Protein AF-A0A1Q8A6G9-F1 (afdb_monomer_lite)

Foldseek 3Di:
DDWDWWDKDWPDWDWWWKQWPQRKIKTKTKAWDTKTWDADPLRAIDIDTDIDIDMDMDHDPVQFADADPDDDDPPDPVRWDFPDWIDIDIDDDDDWTWMQTPQRKIKTKDKDWDTKTFIPDAHRRRHTDIDIDTDIDIDMGDDPVRRVVSVVVPDPPPPDPPD

Secondary structure (DSSP, 8-state):
---EEE-EEEEE-PPEEEEETTS-EEEEEEEEEEEEEEE-TTS-EEEEEEEEEEEEEE--GGG------SPP-TT-GGG--EEEE--EEEES----EEEEETTS-EEEEEEEEEEEEEEEEE-TTSPEEEEEEEEEEEEEE--HHHHHHHHHHHS-----S--

pLDDT: mean 91.37, std 11.08, range [47.84, 98.75]

Structure (mmCIF, N/CA/C/O backbone):
data_AF-A0A1Q8A6G9-F1
#
_entry.id   AF-A0A1Q8A6G9-F1
#
loop_
_atom_site.group_PDB
_atom_site.id
_atom_site.type_symbol
_atom_site.label_atom_id
_atom_site.label_alt_id
_atom_site.label_comp_id
_atom_site.label_asym_id
_atom_site.label_entity_id
_atom_site.label_seq_id
_at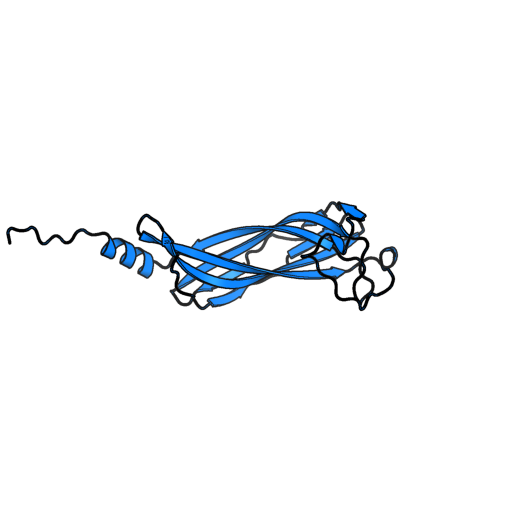om_site.pdbx_PDB_ins_code
_atom_site.Cartn_x
_atom_site.Cartn_y
_atom_site.Cartn_z
_atom_site.occupancy
_atom_site.B_iso_or_equiv
_atom_site.auth_seq_id
_atom_site.auth_comp_id
_atom_site.auth_asym_id
_atom_site.auth_atom_id
_atom_site.pdbx_PDB_model_num
ATOM 1 N N . MET A 1 1 ? -15.700 14.909 9.607 1.00 52.44 1 MET A N 1
ATOM 2 C CA . MET A 1 1 ? -15.769 14.035 10.799 1.00 52.44 1 MET A CA 1
ATOM 3 C C . MET A 1 1 ? -14.706 14.492 11.782 1.00 52.44 1 MET A C 1
ATOM 5 O O . MET A 1 1 ? -13.546 14.552 11.397 1.00 52.44 1 MET A O 1
ATOM 9 N N . THR A 1 2 ? -15.080 14.846 13.009 1.00 68.88 2 THR A N 1
ATOM 10 C CA . THR A 1 2 ? -14.142 15.072 14.116 1.00 68.88 2 THR A CA 1
ATOM 11 C C . THR A 1 2 ? -13.737 13.712 14.682 1.00 68.88 2 THR A C 1
ATOM 13 O O . THR A 1 2 ? -14.546 13.019 15.289 1.00 68.88 2 THR A O 1
ATOM 16 N N . GLY A 1 3 ? -12.505 13.284 14.412 1.00 87.31 3 GLY A N 1
ATOM 17 C CA . GLY A 1 3 ? -11.952 12.030 14.922 1.00 87.31 3 GLY A CA 1
ATOM 18 C C . GLY A 1 3 ? -10.706 12.280 15.764 1.00 87.31 3 GLY A C 1
ATOM 19 O O . GLY A 1 3 ? -10.011 13.277 15.578 1.00 87.31 3 GLY A O 1
ATOM 20 N N . ILE A 1 4 ? -10.428 11.370 16.690 1.00 94.75 4 ILE A N 1
ATOM 21 C CA . ILE A 1 4 ? -9.292 11.418 17.608 1.00 94.75 4 ILE A CA 1
ATOM 22 C C . ILE A 1 4 ? -8.175 10.540 17.026 1.00 94.75 4 ILE A C 1
ATOM 24 O O . ILE A 1 4 ? -8.430 9.369 16.728 1.00 94.75 4 ILE A O 1
ATOM 28 N N . PRO A 1 5 ? -6.951 11.066 16.832 1.00 97.31 5 PRO A N 1
ATOM 29 C CA . PRO A 1 5 ? -5.799 10.244 16.479 1.00 97.31 5 PRO A CA 1
ATOM 30 C C . PRO A 1 5 ? -5.550 9.166 17.538 1.00 97.31 5 PRO A C 1
ATOM 32 O O . PRO A 1 5 ? -5.600 9.451 18.732 1.00 97.31 5 PRO A O 1
ATOM 35 N N . VAL A 1 6 ? -5.274 7.938 17.103 1.00 97.94 6 VAL A N 1
ATOM 36 C CA . VAL A 1 6 ? -4.965 6.819 18.000 1.00 97.94 6 VAL A CA 1
ATOM 37 C C . VAL A 1 6 ? -3.556 6.335 17.696 1.00 97.94 6 VAL A C 1
ATOM 39 O O . VAL A 1 6 ? -3.256 5.969 16.558 1.00 97.94 6 VAL A O 1
ATOM 42 N N . GLU A 1 7 ? -2.693 6.351 18.709 1.00 98.44 7 GLU A N 1
ATOM 43 C CA . GLU A 1 7 ? -1.364 5.751 18.614 1.00 98.44 7 GLU A CA 1
ATOM 44 C C . GLU A 1 7 ? -1.466 4.240 18.399 1.00 98.44 7 GLU A C 1
ATOM 46 O O . GLU A 1 7 ? -2.458 3.600 18.762 1.00 98.44 7 GLU A O 1
ATOM 51 N N . PHE A 1 8 ? -0.434 3.651 17.805 1.00 98.56 8 PHE A N 1
ATOM 52 C CA . PHE A 1 8 ? -0.401 2.220 17.552 1.00 98.56 8 PHE A CA 1
ATOM 53 C C . PHE A 1 8 ? 1.016 1.663 17.611 1.00 98.56 8 PHE A C 1
ATOM 55 O O . PHE A 1 8 ? 2.000 2.360 17.377 1.00 98.56 8 PHE A O 1
ATOM 62 N N . THR A 1 9 ? 1.106 0.366 17.880 1.00 98.56 9 THR A N 1
ATOM 63 C CA . THR A 1 9 ? 2.337 -0.416 17.774 1.00 98.56 9 THR A CA 1
ATOM 64 C C . THR A 1 9 ? 2.225 -1.380 16.603 1.00 98.56 9 THR A C 1
ATOM 66 O O . THR A 1 9 ? 1.211 -2.064 16.435 1.00 98.56 9 THR A O 1
ATOM 69 N N . VAL A 1 10 ? 3.284 -1.452 15.802 1.00 98.56 10 VAL A N 1
ATOM 70 C CA . VAL A 1 10 ? 3.391 -2.389 14.683 1.00 98.56 10 VAL A CA 1
ATOM 71 C C . VAL A 1 10 ? 3.739 -3.777 15.215 1.00 98.56 10 VAL A C 1
ATOM 73 O O . VAL A 1 10 ? 4.790 -3.961 15.822 1.00 98.56 10 VAL A O 1
ATOM 76 N N . LEU A 1 11 ? 2.875 -4.764 14.972 1.00 98.31 11 LEU A N 1
ATOM 77 C CA . LEU A 1 11 ? 3.166 -6.168 15.283 1.00 98.31 11 LEU A CA 1
ATOM 78 C C . LEU A 1 11 ? 3.697 -6.932 14.071 1.00 98.31 11 LEU A C 1
ATOM 80 O O . LEU A 1 11 ? 4.522 -7.833 14.210 1.00 98.31 11 LEU A O 1
ATOM 84 N N . SER A 1 12 ? 3.195 -6.621 12.875 1.00 98.00 12 SER A N 1
ATOM 85 C CA . SER A 1 12 ? 3.62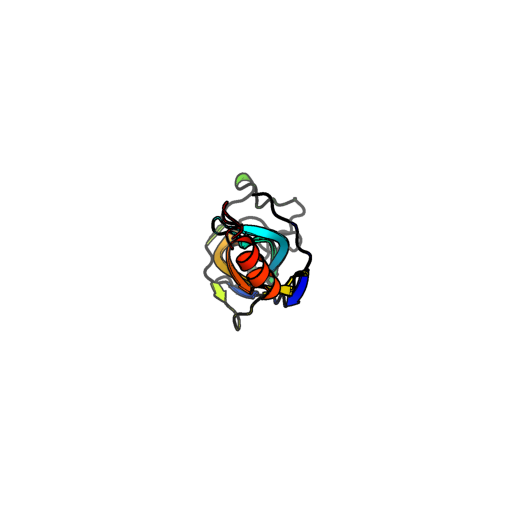0 -7.286 11.645 1.00 98.00 12 SER A CA 1
ATOM 86 C C . SER A 1 12 ? 3.399 -6.394 10.431 1.00 98.00 12 SER A C 1
ATOM 88 O O . SER A 1 12 ? 2.308 -5.857 10.270 1.00 98.00 12 SER A O 1
ATOM 90 N N . GLU A 1 13 ? 4.414 -6.283 9.572 1.00 96.69 13 GLU A N 1
ATOM 91 C CA . GLU A 1 13 ? 4.371 -5.622 8.255 1.00 96.69 13 GLU A CA 1
ATOM 92 C C . GLU A 1 13 ? 5.259 -6.388 7.257 1.00 96.69 13 GLU A C 1
ATOM 94 O O . GLU A 1 13 ? 6.359 -5.942 6.893 1.00 96.69 13 GLU A O 1
ATOM 99 N N . PRO A 1 14 ? 4.859 -7.609 6.867 1.00 96.44 14 PRO A N 1
ATOM 100 C CA . PRO A 1 14 ? 5.642 -8.405 5.938 1.00 96.44 14 PRO A CA 1
ATOM 101 C C . PRO A 1 14 ? 5.652 -7.773 4.542 1.00 96.44 14 PRO A C 1
ATOM 103 O O . PRO A 1 14 ? 4.671 -7.193 4.087 1.00 96.44 14 PRO A O 1
ATOM 106 N N . TRP A 1 15 ? 6.760 -7.951 3.826 1.00 96.62 15 TRP A N 1
ATOM 107 C CA . TRP A 1 15 ? 6.811 -7.668 2.394 1.00 96.62 15 TRP A CA 1
ATOM 108 C C . TRP A 1 15 ? 5.901 -8.629 1.626 1.00 96.62 15 TRP A C 1
ATOM 110 O O . TRP A 1 15 ? 6.019 -9.849 1.783 1.00 96.62 15 TRP A O 1
ATOM 120 N N . VAL A 1 16 ? 5.054 -8.082 0.755 1.00 95.88 16 VAL A N 1
ATOM 121 C CA . VAL A 1 16 ? 4.355 -8.833 -0.290 1.00 95.88 16 VAL A CA 1
ATOM 122 C C . VAL A 1 16 ? 5.249 -8.863 -1.522 1.00 95.88 16 VAL A C 1
ATOM 124 O O . VAL A 1 16 ? 5.939 -7.888 -1.818 1.00 95.88 16 VAL A O 1
ATOM 127 N N . ARG A 1 17 ? 5.284 -9.996 -2.217 1.00 97.12 17 ARG A N 1
ATOM 128 C CA . ARG A 1 17 ? 6.182 -10.220 -3.349 1.00 97.12 17 ARG A CA 1
ATOM 129 C C . ARG A 1 17 ? 5.378 -10.628 -4.568 1.00 97.12 17 ARG A C 1
ATOM 131 O O . ARG A 1 17 ? 4.443 -11.415 -4.438 1.00 97.12 17 ARG A O 1
ATOM 138 N N . TYR A 1 18 ? 5.783 -10.136 -5.725 1.00 98.00 18 TYR A N 1
ATOM 139 C CA . TYR A 1 18 ? 5.185 -10.449 -7.011 1.00 98.00 18 TYR A CA 1
ATOM 140 C C . TYR A 1 18 ? 6.279 -10.815 -8.006 1.00 98.00 18 TYR A C 1
ATOM 142 O O . TYR A 1 18 ? 7.350 -10.203 -8.013 1.00 98.00 18 TYR A O 1
ATOM 150 N N . LYS A 1 19 ? 6.003 -11.815 -8.837 1.00 98.31 19 LYS A N 1
ATOM 151 C CA . LYS A 1 19 ? 6.774 -12.103 -10.039 1.00 98.31 19 LYS A CA 1
ATOM 152 C C . LYS A 1 19 ? 6.031 -11.450 -11.195 1.00 98.31 19 LYS A C 1
ATOM 154 O O . LYS A 1 19 ? 4.878 -11.793 -11.428 1.00 98.31 19 LYS A O 1
ATOM 159 N N . LEU A 1 20 ? 6.676 -10.505 -11.860 1.00 98.56 20 LEU A N 1
ATOM 160 C CA . LEU A 1 20 ? 6.128 -9.859 -13.044 1.00 98.56 20 LEU A CA 1
ATOM 161 C C . LEU A 1 20 ? 6.439 -10.705 -14.284 1.00 98.56 20 LEU A C 1
ATOM 163 O O . LEU A 1 20 ? 7.437 -11.436 -14.306 1.00 98.56 20 LEU A O 1
ATOM 167 N N . GLU A 1 21 ? 5.602 -10.589 -15.310 1.00 98.44 21 GLU A N 1
ATOM 168 C CA . GLU A 1 21 ? 5.758 -11.270 -16.601 1.00 98.44 21 GLU A CA 1
ATOM 169 C C . GLU A 1 21 ? 7.134 -11.003 -17.232 1.00 98.44 21 GLU A C 1
ATOM 171 O O . GLU A 1 21 ? 7.769 -11.907 -17.770 1.00 98.44 21 GLU A O 1
ATOM 176 N N . ASP A 1 22 ? 7.654 -9.783 -17.074 1.00 97.56 22 ASP A N 1
ATOM 177 C CA . ASP A 1 22 ? 8.951 -9.369 -17.615 1.00 97.56 22 ASP A CA 1
ATOM 178 C C . ASP A 1 22 ? 10.172 -9.898 -16.831 1.00 97.56 22 ASP A C 1
ATOM 180 O O . ASP A 1 22 ? 11.320 -9.565 -17.130 1.00 97.56 22 ASP A O 1
ATOM 184 N N . GLY A 1 23 ? 9.938 -10.752 -15.832 1.00 97.88 23 GLY A N 1
ATOM 185 C CA . GLY A 1 23 ? 10.967 -11.384 -15.011 1.00 97.88 23 GLY A CA 1
ATOM 186 C C . GLY A 1 23 ? 11.384 -10.571 -13.784 1.00 97.88 23 GLY A C 1
ATOM 187 O O . GLY A 1 23 ? 12.154 -11.074 -12.959 1.00 97.88 23 GLY A O 1
ATOM 188 N N . THR A 1 24 ? 10.869 -9.352 -13.614 1.00 98.44 24 THR A N 1
ATOM 189 C CA . THR A 1 24 ? 11.102 -8.544 -12.413 1.00 98.44 24 THR A CA 1
ATOM 190 C C . THR A 1 24 ? 10.453 -9.178 -11.186 1.00 98.44 24 THR A C 1
ATOM 192 O O . THR A 1 24 ? 9.329 -9.679 -11.229 1.00 98.44 24 THR A O 1
ATOM 195 N N . ARG A 1 25 ? 11.145 -9.128 -10.043 1.00 98.31 25 ARG A N 1
ATOM 196 C CA . ARG A 1 25 ? 10.526 -9.394 -8.737 1.00 98.31 25 ARG A CA 1
ATOM 197 C C . ARG A 1 25 ? 10.214 -8.070 -8.060 1.00 98.31 25 ARG A C 1
ATOM 199 O O . ARG A 1 25 ? 11.134 -7.327 -7.725 1.00 98.31 25 ARG A O 1
ATOM 206 N N . LEU A 1 26 ? 8.932 -7.801 -7.849 1.00 98.12 26 LEU A N 1
ATOM 207 C CA . LEU A 1 26 ? 8.447 -6.607 -7.170 1.00 98.12 26 LEU A CA 1
ATOM 208 C C . LEU A 1 26 ? 8.136 -6.928 -5.706 1.00 98.12 26 LEU A C 1
ATOM 210 O O . LEU A 1 26 ? 7.460 -7.908 -5.394 1.00 98.12 26 LEU A O 1
ATOM 214 N N . PHE A 1 27 ? 8.609 -6.079 -4.806 1.00 97.31 27 PHE A N 1
ATOM 215 C CA . PHE A 1 27 ? 8.380 -6.156 -3.372 1.00 97.31 27 PHE A CA 1
ATOM 216 C C . PHE A 1 27 ? 7.584 -4.926 -2.966 1.00 97.31 27 PHE A C 1
ATOM 218 O O . PHE A 1 27 ? 8.016 -3.806 -3.220 1.00 97.31 27 PHE A O 1
ATOM 225 N N . VAL A 1 28 ? 6.435 -5.125 -2.326 1.00 96.56 28 VAL A N 1
ATOM 226 C CA . VAL A 1 28 ? 5.573 -4.032 -1.867 1.00 96.56 28 VAL A CA 1
ATOM 227 C C . VAL A 1 28 ? 5.255 -4.218 -0.393 1.00 96.56 28 VAL A C 1
ATOM 229 O O . VAL A 1 28 ? 4.899 -5.313 0.049 1.00 96.56 28 VAL A O 1
ATOM 232 N N . LYS A 1 29 ? 5.384 -3.143 0.379 1.00 95.75 29 LYS A N 1
ATOM 233 C CA . LYS A 1 29 ? 4.981 -3.079 1.781 1.00 95.75 29 LYS A CA 1
ATOM 234 C C . LYS A 1 29 ? 4.049 -1.894 1.976 1.00 95.75 29 LYS A C 1
ATOM 236 O O . LYS A 1 29 ? 4.452 -0.754 1.776 1.00 95.75 29 LYS A O 1
ATOM 241 N N . LEU A 1 30 ? 2.821 -2.170 2.403 1.00 96.50 30 LEU A N 1
ATOM 242 C CA . LEU A 1 30 ? 1.919 -1.139 2.905 1.00 96.50 30 LEU A CA 1
ATOM 243 C C . LEU A 1 30 ? 2.341 -0.780 4.331 1.00 96.50 30 LEU A C 1
ATOM 245 O O . LEU A 1 30 ? 2.501 -1.673 5.159 1.00 96.50 30 LEU A O 1
ATOM 249 N N . VAL A 1 31 ? 2.503 0.507 4.609 1.00 97.38 31 VAL A N 1
ATOM 250 C CA . VAL A 1 31 ? 2.859 1.053 5.922 1.00 97.38 31 VAL A CA 1
ATOM 251 C C . VAL A 1 31 ? 1.726 1.960 6.379 1.00 97.38 31 VAL A C 1
ATOM 253 O O . VAL A 1 31 ? 1.386 2.923 5.688 1.00 97.38 31 VAL A O 1
ATOM 256 N N . VAL A 1 32 ? 1.114 1.657 7.524 1.00 98.00 32 VAL A N 1
ATOM 257 C CA . VAL A 1 32 ? 0.101 2.537 8.126 1.00 98.00 32 VAL A CA 1
ATOM 258 C C . VAL A 1 32 ? 0.807 3.746 8.732 1.00 98.00 32 VAL A C 1
ATOM 260 O O . VAL A 1 32 ? 1.734 3.598 9.519 1.00 98.00 32 VAL A O 1
ATOM 263 N N . ALA A 1 33 ? 0.363 4.946 8.362 1.00 97.44 33 ALA A N 1
ATOM 264 C CA . ALA A 1 33 ? 0.965 6.204 8.796 1.00 97.44 33 ALA A CA 1
ATOM 265 C C . ALA A 1 33 ? 0.170 6.879 9.924 1.00 97.44 33 ALA A C 1
ATOM 267 O O . ALA A 1 33 ? 0.749 7.516 10.800 1.00 97.44 33 ALA A O 1
ATOM 268 N N . LYS A 1 34 ? -1.163 6.757 9.914 1.00 97.94 34 LYS A N 1
ATOM 269 C CA . LYS A 1 34 ? -2.038 7.370 10.922 1.00 97.94 34 LYS A CA 1
ATOM 270 C C . LYS A 1 34 ? -3.325 6.581 11.066 1.00 97.94 34 LYS A C 1
ATOM 272 O O . LYS A 1 34 ? -3.895 6.185 10.057 1.00 97.94 34 LYS A O 1
ATOM 277 N N . VAL A 1 35 ? -3.824 6.444 12.292 1.00 98.19 35 VAL A N 1
ATOM 278 C CA . VAL A 1 35 ? -5.164 5.921 12.586 1.00 98.19 35 VAL A CA 1
ATOM 279 C C . VAL A 1 35 ? -5.979 7.004 13.287 1.00 98.19 35 VAL A C 1
ATOM 281 O O . VAL A 1 35 ? -5.477 7.709 14.162 1.00 98.19 35 VAL A O 1
ATOM 284 N N . ILE A 1 36 ? -7.235 7.162 12.881 1.00 97.50 36 ILE A N 1
ATOM 285 C CA . ILE A 1 36 ? -8.188 8.111 13.452 1.00 97.50 36 ILE A CA 1
ATOM 286 C C . ILE A 1 36 ? -9.433 7.331 13.863 1.00 97.50 36 ILE A C 1
ATOM 288 O O . ILE A 1 36 ? -10.030 6.636 13.043 1.00 97.50 36 ILE A O 1
ATOM 292 N N . ARG A 1 37 ? -9.842 7.471 15.124 1.00 96.06 37 ARG A N 1
ATOM 293 C CA . ARG A 1 37 ? -11.099 6.928 15.643 1.00 96.06 37 ARG A CA 1
ATOM 294 C C . ARG A 1 37 ? -12.151 8.025 15.728 1.00 96.06 37 ARG A C 1
ATOM 296 O O . ARG A 1 37 ? -11.908 9.079 16.307 1.00 96.06 37 ARG A O 1
ATOM 303 N N . GLY A 1 38 ? -13.338 7.758 15.214 1.00 92.94 38 GLY A N 1
ATOM 304 C CA . GLY A 1 38 ? -14.541 8.550 15.432 1.00 92.94 38 GLY A CA 1
ATOM 305 C C . GLY A 1 38 ? -15.699 7.657 15.860 1.00 92.94 38 GLY A C 1
ATOM 306 O O . GLY A 1 38 ? -15.499 6.546 16.355 1.00 92.94 38 GLY A O 1
ATOM 307 N N . PHE A 1 39 ? -16.909 8.144 15.623 1.00 89.75 39 PHE A N 1
ATOM 308 C CA . PHE A 1 39 ? -18.136 7.376 15.775 1.00 89.75 39 PHE A CA 1
ATOM 309 C C . PHE A 1 39 ? -18.934 7.437 14.472 1.00 89.75 39 PHE A C 1
ATOM 311 O O . PHE A 1 39 ? -18.917 8.46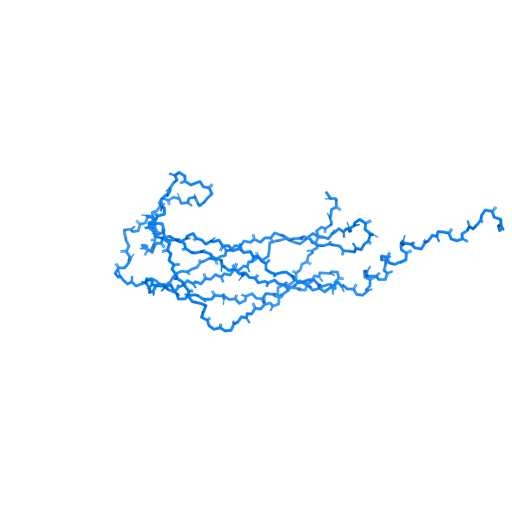2 13.785 1.00 89.75 39 PHE A O 1
ATOM 318 N N . ASP A 1 40 ? -19.590 6.338 14.112 1.00 88.56 40 ASP A N 1
ATOM 319 C CA . ASP A 1 40 ? -20.519 6.306 12.983 1.00 88.56 40 ASP A CA 1
ATOM 320 C C . ASP A 1 40 ? -21.862 6.974 13.330 1.00 88.56 40 ASP A C 1
ATOM 322 O O . ASP A 1 40 ? -22.070 7.462 14.442 1.00 88.56 40 ASP A O 1
ATOM 326 N N . GLN A 1 41 ? -22.799 6.998 12.377 1.00 86.88 41 GLN A N 1
ATOM 327 C CA . GLN A 1 41 ? -24.129 7.591 12.580 1.00 86.88 41 GLN A CA 1
ATOM 328 C C . GLN A 1 41 ? -24.947 6.889 13.668 1.00 86.88 41 GLN A C 1
ATOM 330 O O . GLN A 1 41 ? -25.823 7.502 14.270 1.00 86.88 41 GLN A O 1
ATOM 335 N N . ALA A 1 42 ? -24.665 5.614 13.939 1.00 85.81 42 ALA A N 1
ATOM 336 C CA . ALA A 1 42 ? -25.292 4.907 15.038 1.00 85.81 42 ALA A CA 1
ATOM 337 C C . ALA A 1 42 ? -24.611 5.251 16.378 1.00 85.81 42 ALA A C 1
ATOM 339 O O . ALA A 1 42 ? -25.135 4.917 17.436 1.00 85.81 42 ALA A O 1
ATOM 340 N N . GLY A 1 43 ? -23.431 5.867 16.383 1.00 85.62 43 GLY A N 1
ATOM 341 C CA . GLY A 1 43 ? -22.613 6.078 17.573 1.00 85.62 43 GLY A CA 1
ATOM 342 C C . GLY A 1 43 ? -21.748 4.869 17.942 1.00 85.62 43 GLY A C 1
ATOM 343 O O . GLY A 1 43 ? -21.321 4.770 19.088 1.00 85.62 43 GLY A O 1
ATOM 344 N N . GLN A 1 44 ? -21.524 3.912 17.028 1.00 89.19 44 GLN A N 1
ATOM 345 C CA . GLN A 1 44 ? -20.500 2.876 17.223 1.00 89.19 44 GLN A CA 1
ATOM 346 C C . GLN A 1 44 ? -19.108 3.441 16.911 1.00 89.19 44 GLN A C 1
ATOM 348 O O . GLN A 1 44 ? -18.989 4.286 16.020 1.00 89.19 44 GLN A O 1
ATOM 353 N N . PRO A 1 45 ? -18.042 2.972 17.587 1.00 92.50 45 PRO A N 1
ATOM 354 C CA . PRO A 1 45 ? -16.676 3.328 17.227 1.00 92.50 45 PRO A CA 1
ATOM 355 C C . PRO A 1 45 ? -16.382 2.982 15.764 1.00 92.50 45 PRO A C 1
ATOM 357 O O . PRO A 1 45 ? -16.574 1.845 15.332 1.00 92.50 45 PRO A O 1
ATOM 360 N N . ALA A 1 46 ? -15.878 3.958 15.017 1.00 93.69 46 ALA A N 1
ATOM 361 C CA . ALA A 1 46 ? -15.491 3.814 13.619 1.00 93.69 46 ALA A CA 1
ATOM 362 C C . ALA A 1 46 ? -14.058 4.307 13.424 1.00 93.69 46 ALA A C 1
ATOM 364 O O . ALA A 1 46 ? -13.608 5.216 14.121 1.00 93.69 46 ALA A O 1
ATOM 365 N N . TYR A 1 47 ? -13.339 3.722 12.471 1.00 95.88 47 TYR A N 1
ATOM 366 C CA . TYR A 1 47 ? -11.924 4.009 12.263 1.00 95.88 47 TYR A CA 1
ATOM 367 C C . TYR A 1 47 ? -11.633 4.322 10.800 1.00 95.88 47 TYR A C 1
ATOM 369 O O . TYR A 1 47 ? -12.161 3.679 9.893 1.00 95.88 47 TYR A O 1
ATOM 377 N N . THR A 1 48 ? -10.735 5.274 10.583 1.00 95.94 48 THR A N 1
ATOM 378 C CA . THR A 1 48 ? -10.078 5.521 9.299 1.00 95.94 48 THR A CA 1
ATOM 379 C C . THR A 1 48 ? -8.569 5.498 9.501 1.00 95.94 48 THR A C 1
ATOM 381 O O . THR A 1 48 ? -8.071 5.695 10.612 1.00 95.94 48 THR A O 1
ATOM 384 N N . PHE A 1 49 ? -7.815 5.228 8.440 1.00 97.19 49 PHE A N 1
ATOM 385 C CA . PHE A 1 49 ? -6.360 5.292 8.489 1.00 97.19 49 PHE A CA 1
ATOM 386 C C . PHE A 1 49 ? -5.795 5.826 7.177 1.00 97.19 49 PHE A C 1
ATOM 388 O O . PHE A 1 49 ? -6.449 5.765 6.136 1.00 97.19 49 PHE A O 1
ATOM 395 N N . THR A 1 50 ? -4.574 6.346 7.238 1.00 96.94 50 THR A N 1
ATOM 396 C CA . THR A 1 50 ? -3.764 6.654 6.058 1.00 96.94 50 THR A CA 1
ATOM 397 C C . THR A 1 50 ? -2.596 5.682 5.979 1.00 96.94 50 THR A C 1
ATOM 399 O O . THR A 1 50 ? -2.109 5.188 7.000 1.00 96.94 50 THR A O 1
ATOM 402 N N . SER A 1 51 ? -2.139 5.398 4.765 1.00 96.19 51 SER A N 1
ATOM 403 C CA . SER A 1 51 ? -1.013 4.500 4.518 1.00 96.19 51 SER A CA 1
ATOM 404 C C . SER A 1 51 ? -0.172 4.965 3.339 1.00 96.19 51 SER A C 1
ATOM 406 O O . SER A 1 51 ? -0.649 5.712 2.487 1.00 96.19 51 SER A O 1
ATOM 408 N N . GLN A 1 52 ? 1.065 4.484 3.279 1.00 94.44 52 GLN A N 1
ATOM 409 C CA . GLN A 1 52 ? 1.966 4.632 2.140 1.00 94.44 52 GLN A CA 1
ATOM 410 C C . GLN A 1 52 ? 2.445 3.253 1.690 1.00 94.44 52 GLN A C 1
ATOM 412 O O . GLN A 1 52 ? 2.570 2.343 2.508 1.00 94.44 52 GLN A O 1
ATOM 417 N N . ASN A 1 53 ? 2.726 3.100 0.398 1.00 93.94 53 ASN A N 1
ATOM 418 C CA . ASN A 1 53 ? 3.336 1.886 -0.131 1.00 93.94 53 ASN A CA 1
ATOM 419 C C . ASN A 1 53 ? 4.829 2.130 -0.348 1.00 93.94 53 ASN A C 1
ATOM 421 O O . ASN A 1 53 ? 5.210 3.041 -1.076 1.00 93.94 53 ASN A O 1
ATOM 425 N N . VAL A 1 54 ? 5.660 1.291 0.262 1.00 94.81 54 VAL A N 1
ATOM 426 C CA . VAL A 1 54 ? 7.097 1.214 -0.009 1.00 94.81 54 VAL A CA 1
ATOM 427 C C . VAL A 1 54 ? 7.324 0.106 -1.026 1.00 94.81 54 VAL A C 1
ATOM 429 O O . VAL A 1 54 ? 6.792 -0.997 -0.866 1.00 94.81 54 VAL A O 1
ATOM 432 N N . MET A 1 55 ? 8.109 0.389 -2.062 1.00 94.06 55 MET A N 1
ATOM 433 C CA . MET A 1 55 ? 8.386 -0.546 -3.150 1.00 94.06 55 MET A CA 1
ATOM 434 C C . MET A 1 55 ? 9.881 -0.773 -3.325 1.00 94.06 55 MET A C 1
ATOM 436 O O . MET A 1 55 ? 10.683 0.125 -3.083 1.00 94.06 55 MET A O 1
ATOM 440 N N . ALA A 1 56 ? 10.236 -1.978 -3.760 1.00 95.06 56 ALA A N 1
ATOM 441 C CA . ALA A 1 56 ? 11.573 -2.326 -4.215 1.00 95.06 56 ALA A CA 1
ATOM 442 C C . ALA A 1 56 ? 11.483 -3.335 -5.362 1.00 95.06 56 ALA A C 1
ATOM 444 O O . ALA A 1 56 ? 10.567 -4.161 -5.405 1.00 95.06 56 ALA A O 1
ATOM 445 N N . THR A 1 57 ? 12.448 -3.292 -6.271 1.00 96.88 57 THR A N 1
ATOM 446 C CA . THR A 1 57 ? 12.511 -4.174 -7.434 1.00 96.88 57 THR A CA 1
ATOM 447 C C . THR A 1 57 ? 13.811 -4.959 -7.454 1.00 96.88 57 THR A C 1
ATOM 449 O O . THR A 1 57 ? 14.844 -4.528 -6.955 1.00 96.88 57 THR A O 1
ATOM 452 N N . HIS A 1 58 ? 13.747 -6.163 -8.010 1.00 97.44 58 HIS A N 1
ATOM 453 C CA . HIS A 1 58 ? 14.922 -6.895 -8.460 1.00 97.44 58 HIS A CA 1
ATOM 454 C C . HIS A 1 58 ? 14.709 -7.215 -9.931 1.00 97.44 58 HIS A C 1
ATOM 456 O O . HIS A 1 58 ? 13.925 -8.110 -10.265 1.00 97.44 58 HIS A O 1
ATOM 462 N N . VAL A 1 59 ? 15.389 -6.459 -10.785 1.00 97.69 59 VAL A N 1
ATOM 463 C CA . VAL A 1 59 ? 15.150 -6.441 -12.228 1.00 97.69 59 VAL A CA 1
ATOM 464 C C . VAL A 1 59 ? 16.210 -7.279 -12.961 1.00 97.69 59 VAL A C 1
ATOM 466 O O . VAL A 1 59 ? 17.388 -7.233 -12.590 1.00 97.69 59 VAL A O 1
ATOM 469 N N . PRO A 1 60 ? 15.833 -8.065 -13.991 1.00 97.38 60 PRO A N 1
ATOM 470 C CA . PRO A 1 60 ? 16.789 -8.731 -14.871 1.00 97.38 60 PRO A CA 1
ATOM 471 C C . PRO A 1 60 ? 17.771 -7.738 -15.520 1.00 97.38 60 PRO A C 1
ATOM 473 O O . PRO A 1 60 ? 17.347 -6.657 -15.931 1.00 97.38 60 PRO A O 1
ATOM 476 N N . PRO A 1 61 ? 19.058 -8.091 -15.710 1.00 96.44 61 PRO A N 1
ATOM 477 C CA . PRO A 1 61 ? 20.035 -7.184 -16.320 1.00 96.44 61 PRO A CA 1
ATOM 478 C C . PRO A 1 61 ? 19.613 -6.632 -17.688 1.00 96.44 61 PRO A C 1
ATOM 480 O O . PRO A 1 61 ? 19.918 -5.489 -18.003 1.00 96.44 61 PRO A O 1
ATOM 483 N N . SER A 1 62 ? 18.869 -7.416 -18.474 1.00 95.88 62 SER A N 1
ATOM 484 C CA . SER A 1 62 ? 18.359 -7.027 -19.794 1.00 95.88 62 SER A CA 1
ATOM 485 C C . SER A 1 62 ? 17.313 -5.909 -19.771 1.00 95.88 62 SER A C 1
ATOM 487 O O . SER A 1 62 ? 17.030 -5.340 -20.819 1.00 95.88 62 SER A O 1
ATOM 489 N N . LEU A 1 63 ? 16.711 -5.621 -18.613 1.00 96.50 63 LEU A N 1
ATOM 490 C CA . LEU A 1 63 ? 15.715 -4.559 -18.445 1.00 96.50 63 LEU A CA 1
ATOM 491 C C . LEU A 1 63 ? 16.275 -3.316 -17.754 1.00 96.50 63 LEU A C 1
ATOM 493 O O . LEU A 1 63 ? 15.550 -2.330 -17.631 1.00 96.50 63 LEU A O 1
ATOM 497 N N . LYS A 1 64 ? 17.536 -3.338 -17.307 1.00 96.69 64 LYS A N 1
ATOM 498 C CA . LYS A 1 64 ? 18.168 -2.146 -16.744 1.00 96.69 64 LYS A CA 1
ATOM 499 C C . LYS A 1 64 ? 18.383 -1.098 -17.833 1.00 96.69 64 LYS A C 1
ATOM 501 O O . LYS A 1 64 ? 18.837 -1.413 -18.932 1.00 96.69 64 LYS A O 1
ATOM 506 N N . GLY A 1 65 ? 18.061 0.146 -17.506 1.00 94.69 65 GLY A N 1
ATOM 507 C CA . GLY A 1 65 ? 18.278 1.308 -18.359 1.00 94.69 65 GLY A CA 1
ATOM 508 C C . GLY A 1 65 ? 19.369 2.222 -17.821 1.00 94.69 65 GLY A C 1
ATOM 509 O O . GLY A 1 65 ? 20.127 1.871 -16.914 1.00 94.69 65 GLY A O 1
ATOM 510 N N . GLN A 1 66 ? 19.438 3.423 -18.389 1.00 94.31 66 GLN A N 1
ATOM 511 C CA . GLN A 1 66 ? 20.333 4.462 -17.901 1.00 94.31 66 GLN A CA 1
ATOM 512 C C . GLN A 1 66 ? 19.838 4.971 -16.536 1.00 94.31 66 GLN A C 1
ATOM 514 O O . GLN A 1 66 ? 18.690 5.409 -16.447 1.00 94.31 66 GLN A O 1
ATOM 519 N N . PRO A 1 67 ? 20.677 4.952 -15.483 1.00 94.06 67 PRO A N 1
ATOM 520 C CA . PRO A 1 67 ? 20.311 5.516 -14.191 1.00 94.06 67 PRO A CA 1
ATOM 521 C C . PRO A 1 67 ? 19.891 6.983 -14.293 1.00 94.06 67 PRO A C 1
ATOM 523 O O . PRO A 1 67 ? 20.562 7.779 -14.954 1.00 94.06 67 PRO A O 1
ATOM 526 N N . SER A 1 68 ? 18.812 7.347 -13.603 1.00 89.50 68 SER A N 1
ATOM 527 C CA . SER A 1 68 ? 18.323 8.725 -13.536 1.00 89.50 68 SER A CA 1
ATOM 528 C C . SER A 1 68 ? 18.504 9.311 -12.142 1.00 89.50 68 SER A C 1
ATOM 530 O O . SER A 1 68 ? 18.136 8.699 -11.142 1.00 89.50 68 SER A O 1
ATOM 532 N N . THR A 1 69 ? 19.022 10.535 -12.074 1.00 82.88 69 THR A N 1
ATOM 533 C CA . THR A 1 69 ? 19.060 11.346 -10.847 1.00 82.88 69 THR A CA 1
ATOM 534 C C . THR A 1 69 ? 17.942 12.387 -10.800 1.00 82.88 69 THR A C 1
ATOM 536 O O . THR A 1 69 ? 17.823 13.114 -9.813 1.00 82.88 69 THR A O 1
ATOM 539 N N . ALA A 1 70 ? 17.123 12.476 -11.853 1.00 79.88 70 ALA A N 1
ATOM 540 C CA . ALA A 1 70 ? 16.009 13.406 -11.891 1.00 79.88 70 ALA A CA 1
ATOM 541 C C . ALA A 1 70 ? 14.932 12.973 -10.879 1.00 79.88 70 ALA A C 1
ATOM 543 O O . ALA A 1 70 ? 14.575 11.791 -10.840 1.00 79.88 70 ALA A O 1
ATOM 544 N N . PRO A 1 71 ? 14.394 13.901 -10.068 1.00 70.88 71 PRO A N 1
ATOM 545 C CA . PRO A 1 71 ? 13.289 13.586 -9.178 1.00 70.88 71 PRO A CA 1
ATOM 546 C C . PRO A 1 71 ? 12.086 13.129 -10.006 1.00 70.88 71 PRO A C 1
ATOM 548 O O . PRO A 1 71 ? 11.638 13.826 -10.915 1.00 70.88 71 PRO A O 1
ATOM 551 N N . PHE A 1 72 ? 11.574 11.944 -9.685 1.00 79.31 72 PHE A N 1
ATOM 552 C CA . PHE A 1 72 ? 10.436 11.352 -10.370 1.00 79.31 72 PHE A CA 1
ATOM 553 C C . PHE A 1 72 ? 9.163 11.529 -9.542 1.00 79.31 72 PHE A C 1
ATOM 555 O O . PHE A 1 72 ? 9.133 11.163 -8.366 1.00 79.31 72 PHE A O 1
ATOM 562 N N . ASN A 1 73 ? 8.111 12.092 -10.142 1.00 83.81 73 ASN A N 1
ATOM 563 C CA . ASN A 1 73 ? 6.857 12.373 -9.451 1.00 83.81 73 ASN A CA 1
ATOM 564 C C . ASN A 1 73 ? 5.711 11.522 -10.007 1.00 83.81 73 ASN A C 1
ATOM 566 O O . ASN A 1 73 ? 5.019 11.919 -10.938 1.00 83.81 73 ASN A O 1
ATOM 570 N N . LEU A 1 74 ? 5.436 10.396 -9.346 1.00 85.06 74 LEU A N 1
ATOM 571 C CA . LEU A 1 74 ? 4.296 9.530 -9.672 1.00 85.06 74 LEU A CA 1
ATOM 572 C C . LEU A 1 74 ? 2.923 10.220 -9.538 1.00 85.06 74 LEU A C 1
ATOM 574 O O . LEU A 1 74 ? 1.934 9.690 -10.037 1.00 85.06 74 LEU A O 1
ATOM 578 N N . SER A 1 75 ? 2.846 11.382 -8.879 1.00 86.56 75 SER A N 1
ATOM 579 C CA . SER A 1 75 ? 1.602 12.155 -8.746 1.00 86.56 75 SER A CA 1
ATOM 580 C C . SER A 1 75 ? 1.321 13.062 -9.945 1.00 86.56 75 SER A C 1
ATOM 582 O O . SER A 1 75 ? 0.223 13.604 -10.033 1.00 86.56 75 SER A O 1
ATOM 584 N N . ASP A 1 76 ? 2.291 13.250 -10.845 1.00 89.44 76 ASP A N 1
ATOM 585 C CA . ASP A 1 76 ? 2.141 14.048 -12.060 1.00 89.44 76 ASP A CA 1
ATOM 586 C C . ASP A 1 76 ? 2.267 13.149 -13.304 1.00 89.44 76 ASP A C 1
ATOM 588 O O . ASP A 1 76 ? 3.383 12.850 -13.745 1.00 89.44 76 ASP A O 1
ATOM 592 N N . PRO A 1 77 ? 1.134 12.725 -13.900 1.00 88.31 77 PRO A N 1
ATOM 593 C CA . PRO A 1 77 ? 1.120 11.861 -15.078 1.00 88.31 77 PRO A CA 1
ATOM 594 C C . PRO A 1 77 ? 1.787 12.457 -16.321 1.00 88.31 77 PRO A C 1
ATOM 596 O O . PRO A 1 77 ? 2.051 11.721 -17.263 1.00 88.31 77 PRO A O 1
ATOM 599 N N . SER A 1 78 ? 2.061 13.767 -16.362 1.00 89.88 78 SER A N 1
ATOM 600 C CA . SER A 1 78 ? 2.786 14.378 -17.485 1.00 89.88 78 SER A CA 1
ATOM 601 C C . SER A 1 78 ? 4.284 14.048 -17.487 1.00 89.88 78 SER A C 1
ATOM 603 O O . SER A 1 78 ? 4.957 14.248 -18.498 1.00 89.88 78 SER A O 1
ATOM 605 N N . THR A 1 79 ? 4.805 13.512 -16.377 1.00 88.81 79 THR A N 1
ATOM 606 C CA . THR A 1 79 ? 6.233 13.209 -16.197 1.00 88.81 79 THR A CA 1
ATOM 607 C C . THR A 1 79 ? 6.642 11.809 -16.662 1.00 88.81 79 THR A C 1
ATOM 609 O O . THR A 1 79 ? 7.832 11.486 -16.643 1.00 88.81 79 THR A O 1
ATOM 612 N N . PHE A 1 80 ? 5.683 10.982 -17.093 1.00 91.94 80 PHE A N 1
ATOM 613 C CA . PHE A 1 80 ? 5.926 9.608 -17.532 1.00 91.94 80 PHE A CA 1
ATOM 614 C C . PHE A 1 80 ? 4.934 9.132 -18.586 1.00 91.94 80 PHE A C 1
ATOM 616 O O . PHE A 1 80 ? 3.842 9.675 -18.747 1.00 91.94 80 PHE A O 1
ATOM 623 N N . LYS A 1 81 ? 5.290 8.043 -19.263 1.00 94.19 81 LYS A N 1
ATOM 624 C CA . LYS A 1 81 ? 4.375 7.266 -20.097 1.00 94.19 81 LYS A CA 1
ATOM 625 C C . LYS A 1 81 ? 4.313 5.835 -19.594 1.00 94.19 81 LYS A C 1
ATOM 627 O O . LYS A 1 81 ? 5.293 5.278 -19.105 1.00 94.19 81 LYS A O 1
ATOM 632 N N . ILE A 1 82 ? 3.149 5.214 -19.754 1.00 96.12 82 ILE A N 1
ATOM 633 C CA . ILE A 1 82 ? 3.020 3.770 -19.565 1.00 96.12 82 ILE A CA 1
ATOM 634 C C . ILE A 1 82 ? 3.697 3.096 -20.758 1.00 96.12 82 ILE A C 1
ATOM 636 O O . ILE A 1 82 ? 3.227 3.218 -21.888 1.00 96.12 82 ILE A O 1
ATOM 640 N N . ALA A 1 83 ? 4.800 2.396 -20.500 1.00 95.94 83 ALA A N 1
ATOM 641 C CA . ALA A 1 83 ? 5.507 1.616 -21.507 1.00 95.94 83 ALA A CA 1
ATOM 642 C C . ALA A 1 83 ? 4.822 0.261 -21.737 1.00 95.94 83 ALA A C 1
ATOM 644 O O . ALA A 1 83 ? 4.723 -0.194 -22.873 1.00 95.94 83 ALA A O 1
ATOM 645 N N . ALA A 1 84 ? 4.345 -0.381 -20.665 1.00 97.06 84 ALA A N 1
ATOM 646 C CA . ALA A 1 84 ? 3.597 -1.634 -20.741 1.00 97.06 84 ALA A CA 1
ATOM 647 C C . ALA A 1 84 ? 2.723 -1.844 -19.496 1.00 97.06 84 ALA A C 1
ATOM 649 O O . ALA A 1 84 ? 3.148 -1.539 -18.382 1.00 97.06 84 ALA A O 1
ATOM 650 N N . SER A 1 85 ? 1.532 -2.422 -19.674 1.00 97.62 85 SER A N 1
ATOM 651 C CA . SER A 1 85 ? 0.860 -3.148 -18.588 1.00 97.62 85 SER A CA 1
ATOM 652 C C . SER A 1 85 ? 1.560 -4.492 -18.429 1.00 97.62 85 SER A C 1
ATOM 654 O O . SER A 1 85 ? 1.896 -5.109 -19.436 1.00 97.62 85 SER A O 1
ATOM 656 N N . VAL A 1 86 ? 1.809 -4.920 -17.195 1.00 98.25 86 VAL A N 1
ATOM 657 C CA . VAL A 1 86 ? 2.601 -6.121 -16.919 1.00 98.25 86 VAL A CA 1
ATOM 658 C C . VAL A 1 86 ? 1.775 -7.064 -16.064 1.00 98.25 86 VAL A C 1
ATOM 660 O O . VAL A 1 86 ? 1.365 -6.691 -14.961 1.00 98.25 86 VAL A O 1
ATOM 663 N N . ASP A 1 87 ? 1.543 -8.275 -16.566 1.00 98.50 87 ASP A N 1
ATOM 664 C CA . ASP A 1 87 ? 0.892 -9.318 -15.781 1.00 98.50 87 ASP A CA 1
ATOM 665 C C . ASP A 1 87 ? 1.800 -9.775 -14.636 1.00 98.50 87 ASP A C 1
ATOM 667 O O . ASP A 1 87 ? 3.025 -9.600 -14.648 1.00 98.50 87 ASP A O 1
ATOM 671 N N . PHE A 1 88 ? 1.194 -10.317 -13.583 1.00 98.44 88 PHE A N 1
ATOM 672 C CA . PHE A 1 88 ? 1.925 -10.650 -12.372 1.00 98.44 88 PHE A CA 1
ATOM 673 C C . PHE A 1 88 ? 1.274 -11.767 -11.571 1.00 98.44 88 PHE A C 1
ATOM 675 O O . PHE A 1 88 ? 0.055 -11.866 -11.462 1.00 98.44 88 PHE A O 1
ATOM 682 N N . ASP A 1 89 ? 2.126 -12.528 -10.893 1.00 97.88 89 ASP A N 1
ATOM 683 C CA . ASP A 1 89 ? 1.729 -13.555 -9.941 1.00 97.88 89 ASP A CA 1
ATOM 684 C C . ASP A 1 89 ? 2.233 -13.210 -8.544 1.00 97.88 89 ASP A C 1
ATOM 686 O O . ASP A 1 89 ? 3.391 -12.824 -8.343 1.00 97.88 89 ASP A O 1
ATOM 690 N N . ARG A 1 90 ? 1.383 -13.401 -7.530 1.00 96.25 90 ARG A N 1
ATOM 691 C CA . ARG A 1 90 ? 1.811 -13.287 -6.132 1.00 96.25 90 ARG A CA 1
ATOM 692 C C . ARG A 1 90 ? 2.772 -14.419 -5.780 1.00 96.25 90 ARG A C 1
ATOM 694 O O . ARG A 1 90 ? 2.502 -15.594 -6.009 1.00 96.25 90 ARG A O 1
ATOM 701 N N . MET A 1 91 ? 3.867 -14.066 -5.118 1.00 96.62 91 MET A N 1
ATOM 702 C CA . MET A 1 91 ? 4.846 -15.015 -4.607 1.00 96.62 91 MET A CA 1
ATOM 703 C C . MET A 1 91 ? 4.640 -15.267 -3.111 1.00 96.62 91 MET A C 1
ATOM 705 O O . MET A 1 91 ? 4.936 -14.417 -2.267 1.00 96.62 91 MET A O 1
ATOM 709 N N . GLY A 1 92 ? 4.226 -16.488 -2.777 1.00 92.81 92 GLY A N 1
ATOM 710 C CA . GLY A 1 92 ? 4.083 -16.952 -1.397 1.00 92.81 92 GLY A CA 1
ATOM 711 C C . GLY A 1 92 ? 2.717 -16.649 -0.774 1.00 92.81 92 GLY A C 1
ATOM 712 O O . GLY A 1 92 ? 1.818 -16.133 -1.440 1.00 92.81 92 GLY A O 1
ATOM 713 N N . PRO A 1 93 ? 2.538 -17.007 0.510 1.00 92.19 93 PRO A N 1
ATOM 714 C CA . PRO A 1 93 ? 1.249 -16.895 1.163 1.00 92.19 93 PRO A CA 1
ATOM 715 C C . PRO A 1 93 ? 0.894 -15.442 1.443 1.00 92.19 93 PRO A C 1
ATOM 717 O O . PRO A 1 93 ? 1.739 -14.598 1.752 1.00 92.19 93 PRO A O 1
ATOM 720 N N . GLU A 1 94 ? -0.402 -15.195 1.418 1.00 87.81 94 GLU A N 1
ATOM 721 C CA . GLU A 1 94 ? -0.987 -13.945 1.849 1.00 87.81 94 GLU A CA 1
ATOM 722 C C . GLU A 1 94 ? -0.817 -13.745 3.359 1.00 87.81 94 GLU A C 1
ATOM 724 O O . GLU A 1 94 ? -1.065 -14.650 4.161 1.00 87.81 94 GLU A O 1
ATOM 729 N N . LYS A 1 95 ? -0.384 -12.546 3.755 1.00 95.19 95 LYS A N 1
ATOM 730 C CA . LYS A 1 95 ? -0.165 -12.183 5.156 1.00 95.19 95 LYS A CA 1
ATOM 731 C C . LYS A 1 95 ? -0.819 -10.845 5.468 1.00 95.19 95 LYS A C 1
ATOM 733 O O . LYS A 1 95 ? -0.929 -9.976 4.610 1.00 95.19 95 LYS A O 1
ATOM 738 N N . TRP A 1 96 ? -1.252 -10.703 6.713 1.00 97.69 96 TRP A N 1
ATOM 739 C CA . TRP A 1 96 ? -1.821 -9.466 7.232 1.00 97.69 96 TRP A CA 1
ATOM 740 C C . TRP A 1 96 ? -0.731 -8.602 7.846 1.00 97.69 96 TRP A C 1
ATOM 742 O O . TRP A 1 96 ? 0.088 -9.111 8.614 1.00 97.69 96 TRP A O 1
ATOM 752 N N . ASN A 1 97 ? -0.795 -7.298 7.598 1.00 98.38 97 ASN A N 1
ATOM 753 C CA . ASN A 1 97 ? -0.216 -6.339 8.519 1.00 98.38 97 ASN A CA 1
ATOM 754 C C . ASN A 1 97 ? -1.101 -6.278 9.762 1.00 98.38 97 ASN A C 1
ATOM 756 O O . ASN A 1 97 ? -2.331 -6.334 9.654 1.00 98.38 97 ASN A O 1
ATOM 760 N N . VAL A 1 98 ? -0.490 -6.174 10.936 1.00 98.62 98 VAL A N 1
ATOM 761 C CA . VAL A 1 98 ? -1.197 -6.185 12.218 1.00 98.62 98 VAL A CA 1
ATOM 762 C C . VAL A 1 98 ? -0.663 -5.068 13.099 1.00 98.62 98 VAL A C 1
ATOM 764 O O . VAL A 1 98 ? 0.546 -4.960 13.307 1.00 98.62 98 VAL A O 1
ATOM 767 N N . TYR A 1 99 ? -1.584 -4.280 13.643 1.00 98.75 99 TYR A N 1
ATOM 768 C CA . TYR A 1 99 ? -1.304 -3.139 14.500 1.00 98.75 99 TYR A CA 1
ATOM 769 C C . TYR A 1 99 ? -2.175 -3.218 15.748 1.00 98.75 99 TYR A C 1
ATOM 771 O O . TYR A 1 99 ? -3.396 -3.385 15.651 1.00 98.75 99 TYR A O 1
ATOM 779 N N . ASN A 1 100 ? -1.550 -3.065 16.910 1.00 98.62 100 ASN A N 1
ATOM 780 C CA . ASN A 1 100 ? -2.263 -2.865 18.165 1.00 98.62 100 ASN A CA 1
ATOM 781 C C . ASN A 1 100 ? -2.483 -1.371 18.358 1.00 98.62 100 ASN A C 1
ATOM 783 O O . ASN A 1 100 ? -1.516 -0.613 18.367 1.00 98.62 100 ASN A O 1
ATOM 787 N N . LEU A 1 101 ? -3.735 -0.953 18.510 1.00 98.50 101 LEU A N 1
ATOM 788 C CA . LEU A 1 101 ? -4.081 0.435 18.790 1.00 98.50 101 LEU A CA 1
ATOM 789 C C . LEU A 1 101 ? -4.025 0.681 20.302 1.00 98.50 101 LEU A C 1
ATOM 791 O O . LEU A 1 101 ? -4.372 -0.196 21.094 1.00 98.50 101 LEU A O 1
ATOM 795 N N . ALA A 1 102 ? -3.633 1.888 20.707 1.00 98.12 102 ALA A N 1
ATOM 796 C CA . ALA A 1 102 ? -3.499 2.268 22.116 1.00 98.12 102 ALA A CA 1
ATOM 797 C C . ALA A 1 102 ? -4.823 2.193 22.903 1.00 98.12 102 ALA A C 1
ATOM 799 O O . ALA A 1 102 ? -4.819 2.108 24.127 1.00 98.12 102 ALA A O 1
ATOM 800 N N . ASP A 1 103 ? -5.963 2.181 22.209 1.00 96.31 103 ASP A N 1
ATOM 801 C CA . ASP A 1 103 ? -7.287 2.013 22.813 1.00 96.31 103 ASP A CA 1
ATOM 802 C C . ASP A 1 103 ? -7.700 0.545 23.041 1.00 96.31 103 ASP A C 1
ATOM 804 O O . ASP A 1 103 ? -8.833 0.273 23.443 1.00 96.31 103 ASP A O 1
ATOM 808 N N . GLY A 1 104 ? -6.788 -0.397 22.785 1.00 97.56 104 GLY A N 1
ATOM 809 C CA . GLY A 1 104 ? -6.995 -1.838 22.926 1.00 97.56 104 GLY A CA 1
ATOM 810 C C . GLY A 1 104 ? -7.586 -2.518 21.689 1.00 97.56 104 GLY A C 1
ATOM 811 O O . GLY A 1 104 ? -7.746 -3.740 21.687 1.00 97.56 104 GLY A O 1
ATOM 812 N N . SER A 1 105 ? -7.920 -1.765 20.638 1.00 98.25 105 SER A N 1
ATOM 813 C CA . SER A 1 105 ? -8.413 -2.325 19.376 1.00 98.25 105 SER A CA 1
ATOM 814 C C . SER A 1 105 ? -7.265 -2.853 18.511 1.00 98.25 105 SER A C 1
ATOM 816 O O . SER A 1 105 ? -6.097 -2.523 18.711 1.00 98.25 105 SER A O 1
ATOM 818 N N . VAL A 1 106 ? -7.591 -3.667 17.506 1.00 98.50 106 VAL A N 1
ATOM 819 C CA . VAL A 1 106 ? -6.609 -4.215 16.557 1.00 98.50 106 VAL A CA 1
ATOM 820 C C . VAL A 1 106 ? -6.997 -3.841 15.135 1.00 98.50 106 VAL A C 1
ATOM 822 O O . VAL A 1 106 ? -8.101 -4.160 14.689 1.00 98.50 106 VAL A O 1
ATOM 825 N N . LEU A 1 107 ? -6.067 -3.227 14.406 1.00 98.62 107 LEU A N 1
ATOM 826 C CA . LEU A 1 107 ? -6.158 -3.031 12.961 1.00 98.62 107 LEU A CA 1
ATOM 827 C C . LEU A 1 107 ? -5.394 -4.156 12.262 1.00 98.62 107 LEU A C 1
ATOM 829 O O . LEU A 1 107 ? -4.217 -4.392 12.531 1.00 98.62 107 LEU A O 1
ATOM 833 N N . LYS A 1 108 ? -6.058 -4.833 11.327 1.00 98.50 108 LYS A N 1
ATOM 834 C CA . LYS A 1 108 ? -5.411 -5.682 10.331 1.00 98.50 108 LYS A CA 1
ATOM 835 C C . LYS A 1 108 ? -5.679 -5.119 8.948 1.00 98.50 108 LYS A C 1
ATOM 837 O O . LYS A 1 108 ? -6.828 -4.858 8.601 1.00 98.50 108 LYS A O 1
ATOM 842 N N . THR A 1 109 ? -4.634 -4.957 8.154 1.00 98.19 109 THR A N 1
ATOM 843 C CA . THR A 1 109 ? -4.768 -4.530 6.759 1.00 98.19 109 THR A CA 1
ATOM 844 C C . THR A 1 109 ? -3.800 -5.293 5.875 1.00 98.19 109 THR A C 1
ATOM 846 O O . THR A 1 109 ? -2.803 -5.828 6.354 1.00 98.19 109 THR A O 1
ATOM 849 N N . ARG A 1 110 ? -4.107 -5.396 4.591 1.00 94.75 110 ARG A N 1
ATOM 850 C CA . ARG A 1 110 ? -3.190 -5.918 3.578 1.00 94.75 110 ARG A CA 1
ATOM 851 C C . ARG A 1 110 ? -3.511 -5.276 2.240 1.00 94.75 110 ARG A C 1
ATOM 853 O O . ARG A 1 110 ? -4.654 -4.897 2.004 1.00 94.75 110 ARG A O 1
ATOM 860 N N . LEU A 1 111 ? -2.512 -5.176 1.377 1.00 93.88 111 LEU A N 1
ATOM 861 C CA . LEU A 1 111 ? -2.662 -4.590 0.052 1.00 93.88 111 LEU A CA 1
ATOM 862 C C . LEU A 1 111 ? -3.044 -5.659 -0.974 1.00 93.88 111 LEU A C 1
ATOM 864 O O . LEU A 1 111 ? -2.315 -6.638 -1.140 1.00 93.88 111 LEU A O 1
ATOM 868 N N . GLU A 1 112 ? -4.133 -5.425 -1.700 1.00 93.62 112 GLU A N 1
ATOM 869 C CA . GLU A 1 112 ? -4.483 -6.172 -2.908 1.00 93.62 112 GLU A CA 1
ATOM 870 C C . GLU A 1 112 ? -4.133 -5.319 -4.128 1.00 93.62 112 GLU A C 1
ATOM 872 O O . GLU A 1 112 ? -4.760 -4.285 -4.364 1.00 93.62 112 GLU A O 1
ATOM 877 N N . ILE A 1 113 ? -3.098 -5.718 -4.873 1.00 95.62 113 ILE A N 1
ATOM 878 C CA . ILE A 1 113 ? -2.703 -5.055 -6.123 1.00 95.62 113 ILE A CA 1
ATOM 879 C C . ILE A 1 113 ? -3.587 -5.577 -7.251 1.00 95.62 113 ILE A C 1
ATOM 881 O O . ILE A 1 113 ? -3.733 -6.787 -7.407 1.00 95.62 113 ILE A O 1
ATOM 885 N N . SER A 1 114 ? -4.162 -4.662 -8.028 1.00 96.25 114 SER A N 1
ATOM 886 C CA . SER A 1 114 ? -5.014 -4.973 -9.176 1.00 96.25 114 SER A CA 1
ATOM 887 C C . SER A 1 114 ? -4.300 -4.795 -10.511 1.00 96.25 114 SER A C 1
ATOM 889 O O . SER A 1 114 ? -4.574 -5.544 -11.439 1.00 96.25 114 SER A O 1
ATOM 891 N N . THR A 1 115 ? -3.392 -3.821 -10.624 1.00 97.50 115 THR A N 1
ATOM 892 C CA . THR A 1 115 ? -2.653 -3.559 -11.869 1.00 97.50 115 THR A CA 1
ATOM 893 C C . THR A 1 115 ? -1.217 -3.156 -11.581 1.00 97.50 115 THR A C 1
ATOM 895 O O . THR A 1 115 ? -0.961 -2.396 -10.640 1.00 97.50 115 THR A O 1
ATOM 898 N N . ILE A 1 116 ? -0.302 -3.580 -12.448 1.00 98.06 116 ILE A N 1
ATOM 899 C CA . ILE A 1 116 ? 1.088 -3.127 -12.469 1.00 98.06 116 ILE A CA 1
ATOM 900 C C . ILE A 1 116 ? 1.400 -2.640 -13.883 1.00 98.06 116 ILE A C 1
ATOM 902 O O . ILE A 1 116 ? 1.134 -3.333 -14.861 1.00 98.06 116 ILE A O 1
ATOM 906 N N . ALA A 1 117 ? 1.952 -1.436 -13.987 1.00 97.62 117 ALA A N 1
ATOM 907 C CA . ALA A 1 117 ? 2.405 -0.852 -15.238 1.00 97.62 117 ALA A CA 1
ATOM 908 C C . ALA A 1 117 ? 3.881 -0.474 -15.124 1.00 97.62 117 ALA A C 1
ATOM 910 O O . ALA A 1 117 ? 4.288 0.165 -14.153 1.00 97.62 117 ALA A O 1
ATOM 911 N N . ARG A 1 118 ? 4.678 -0.850 -16.123 1.00 97.31 118 ARG A N 1
ATOM 912 C CA . ARG A 1 118 ? 6.053 -0.378 -16.280 1.00 97.31 118 ARG A CA 1
ATOM 913 C C . ARG A 1 118 ? 6.040 0.953 -17.020 1.00 97.31 118 ARG A C 1
ATOM 915 O O . ARG A 1 118 ? 5.338 1.097 -18.024 1.00 97.31 118 ARG A O 1
ATOM 922 N N . LEU A 1 119 ? 6.810 1.911 -16.525 1.00 95.69 119 LEU A N 1
ATOM 923 C CA . LEU A 1 119 ? 6.932 3.246 -17.104 1.00 95.69 119 LEU A CA 1
ATOM 924 C C . LEU A 1 119 ? 8.153 3.331 -18.030 1.00 95.69 119 LEU A C 1
ATOM 926 O O . LEU A 1 119 ? 8.983 2.423 -18.058 1.00 95.69 119 LEU A O 1
ATOM 930 N N . ASP A 1 120 ? 8.256 4.410 -18.802 1.00 94.06 120 ASP A N 1
ATOM 931 C CA . ASP A 1 120 ? 9.417 4.705 -19.655 1.00 94.06 120 ASP A CA 1
ATOM 932 C C . ASP A 1 120 ? 10.602 5.330 -18.889 1.00 94.06 120 ASP A C 1
ATOM 934 O O . ASP A 1 120 ? 11.661 5.581 -19.467 1.00 94.06 120 ASP A O 1
ATOM 938 N N . ASN A 1 121 ? 10.448 5.542 -17.580 1.00 94.06 121 ASN A N 1
ATOM 939 C CA . ASN A 1 121 ? 11.478 6.079 -16.697 1.00 94.06 121 ASN A CA 1
ATOM 940 C C . ASN A 1 121 ? 12.278 4.979 -15.986 1.00 94.06 121 ASN A C 1
ATOM 942 O O . ASN A 1 121 ? 11.783 3.883 -15.708 1.00 94.06 121 ASN A O 1
ATOM 946 N N . TYR A 1 122 ? 13.494 5.345 -15.588 1.00 94.19 122 TYR A N 1
ATOM 947 C CA . TYR A 1 122 ? 14.403 4.522 -14.796 1.00 94.19 122 TYR A CA 1
ATOM 948 C C . TYR A 1 122 ? 14.783 5.239 -13.499 1.00 94.19 122 TYR A C 1
ATOM 950 O O . TYR A 1 122 ? 14.856 6.467 -13.464 1.00 94.19 122 TYR A O 1
ATOM 958 N N . GLY A 1 123 ? 15.010 4.475 -12.433 1.00 92.88 123 GLY A N 1
ATOM 959 C CA . GLY A 1 123 ? 15.485 4.959 -11.143 1.00 92.88 123 GLY A CA 1
ATOM 960 C C . GLY A 1 123 ? 16.992 5.221 -11.114 1.00 92.88 123 GLY A C 1
ATOM 961 O O . GLY A 1 123 ? 17.715 5.014 -12.092 1.00 92.88 123 GLY A O 1
ATOM 962 N N . ALA A 1 124 ? 17.487 5.658 -9.956 1.00 92.56 124 ALA A N 1
ATOM 963 C CA . ALA A 1 124 ? 18.907 5.954 -9.738 1.00 92.56 124 ALA A CA 1
ATOM 964 C C . ALA A 1 124 ? 19.819 4.712 -9.767 1.00 92.56 124 ALA A C 1
ATOM 966 O O . ALA A 1 124 ? 21.035 4.836 -9.880 1.00 92.56 124 ALA A O 1
ATOM 967 N N . ASP A 1 125 ? 19.247 3.515 -9.682 1.00 93.00 125 ASP A N 1
ATOM 968 C CA . ASP A 1 125 ? 19.907 2.211 -9.812 1.00 93.00 125 ASP A CA 1
ATOM 969 C C . ASP A 1 125 ? 19.779 1.603 -11.226 1.00 93.00 125 ASP A C 1
ATOM 971 O O . ASP A 1 125 ? 20.238 0.480 -11.480 1.00 93.00 125 ASP A O 1
ATOM 975 N N . GLY A 1 126 ? 19.166 2.349 -12.153 1.00 95.12 126 GLY A N 1
ATOM 976 C CA . GLY A 1 126 ? 18.871 1.910 -13.513 1.00 95.12 126 GLY A CA 1
ATOM 977 C C . GLY A 1 126 ? 17.716 0.914 -13.605 1.00 95.12 126 GLY A C 1
ATOM 978 O O . GLY A 1 126 ? 17.485 0.379 -14.688 1.00 95.12 126 GLY A O 1
ATOM 979 N N . ASP A 1 127 ? 16.993 0.641 -12.515 1.00 96.12 127 ASP A N 1
ATOM 980 C CA . ASP A 1 127 ? 15.793 -0.190 -12.574 1.00 96.12 127 ASP A CA 1
ATOM 981 C C . ASP A 1 127 ? 14.639 0.603 -13.221 1.00 96.12 127 ASP A C 1
ATOM 983 O O . ASP A 1 127 ? 14.482 1.794 -12.945 1.00 96.12 127 ASP A O 1
ATOM 987 N N . PRO A 1 128 ? 13.819 -0.006 -14.097 1.00 96.06 128 PRO A N 1
ATOM 988 C CA . PRO A 1 128 ? 12.600 0.616 -14.594 1.00 96.06 128 PRO A CA 1
ATOM 989 C C . PRO A 1 128 ? 11.645 0.933 -13.443 1.00 96.06 128 PRO A C 1
ATOM 991 O O . PRO A 1 128 ? 11.520 0.174 -12.479 1.00 96.06 128 PRO A O 1
ATOM 994 N N . VAL A 1 129 ? 10.930 2.047 -13.569 1.00 95.12 129 VAL A N 1
ATOM 995 C CA . VAL A 1 129 ? 9.933 2.452 -12.579 1.00 95.12 129 VAL A CA 1
ATOM 996 C C . VAL A 1 129 ? 8.604 1.752 -12.854 1.00 95.12 129 VAL A C 1
ATOM 998 O O . VAL A 1 129 ? 8.154 1.666 -13.998 1.00 95.12 129 VAL A O 1
ATOM 1001 N N . TYR A 1 130 ? 7.953 1.278 -11.791 1.00 95.75 130 TYR A N 1
ATOM 1002 C CA . TYR A 1 130 ? 6.634 0.655 -11.860 1.00 95.75 130 TYR A CA 1
ATOM 1003 C C . TYR A 1 130 ? 5.591 1.493 -11.128 1.00 95.75 130 TYR A C 1
ATOM 1005 O O . TYR A 1 130 ? 5.806 1.943 -10.002 1.00 95.75 130 TYR A O 1
ATOM 1013 N N . LEU A 1 131 ? 4.430 1.643 -11.756 1.00 95.12 131 LEU A N 1
ATOM 1014 C CA . LEU A 1 131 ? 3.215 2.156 -11.145 1.00 95.12 131 LEU A CA 1
ATOM 1015 C C . LEU A 1 131 ? 2.331 0.971 -10.753 1.00 95.12 131 LEU A C 1
ATOM 1017 O O . LEU A 1 131 ? 1.987 0.140 -11.592 1.00 95.12 131 LEU A O 1
ATOM 1021 N N . THR A 1 132 ? 1.929 0.904 -9.486 1.00 95.31 132 THR A N 1
ATOM 1022 C CA . THR A 1 132 ? 0.978 -0.112 -9.015 1.00 95.31 132 THR A CA 1
ATOM 1023 C C . THR A 1 132 ? -0.315 0.544 -8.573 1.00 95.31 132 THR A C 1
ATOM 1025 O O . THR A 1 132 ? -0.271 1.498 -7.793 1.00 95.31 132 THR A O 1
ATOM 1028 N N . ASN A 1 133 ? -1.448 -0.040 -8.949 1.00 94.44 133 ASN A N 1
ATOM 1029 C CA . ASN A 1 133 ? -2.731 0.285 -8.339 1.00 94.44 133 ASN A CA 1
ATOM 1030 C C . ASN A 1 133 ? -3.186 -0.874 -7.463 1.00 94.44 133 ASN A C 1
ATOM 1032 O O . ASN A 1 133 ? -3.035 -2.044 -7.813 1.00 94.44 133 ASN A O 1
ATOM 1036 N N . GLY A 1 134 ? -3.758 -0.540 -6.316 1.00 92.56 134 GLY A N 1
ATOM 1037 C CA . GLY A 1 134 ? -4.283 -1.518 -5.383 1.00 92.56 134 GLY A CA 1
ATOM 1038 C C . GLY A 1 134 ? -5.114 -0.853 -4.304 1.00 92.56 134 GLY A C 1
ATOM 1039 O O . GLY A 1 134 ? -5.106 0.371 -4.164 1.00 92.56 134 GLY A O 1
ATOM 1040 N N . GLN A 1 135 ? -5.837 -1.667 -3.548 1.00 94.00 135 GLN A N 1
ATOM 1041 C CA . GLN A 1 135 ? -6.665 -1.209 -2.440 1.00 94.00 135 GLN A CA 1
ATOM 1042 C C . GLN A 1 135 ? -6.336 -2.006 -1.176 1.00 94.00 135 GLN A C 1
ATOM 1044 O O . GLN A 1 135 ? -6.045 -3.205 -1.256 1.00 94.00 135 GLN A O 1
ATOM 1049 N N . PRO A 1 136 ? -6.363 -1.369 0.004 1.00 95.12 136 PRO A N 1
ATOM 1050 C CA . PRO A 1 136 ? -6.231 -2.096 1.249 1.00 95.12 136 PRO A CA 1
ATOM 1051 C C . PRO A 1 136 ? -7.520 -2.867 1.557 1.00 95.12 136 PRO A C 1
ATOM 1053 O O . PRO A 1 136 ? -8.609 -2.295 1.576 1.00 95.12 136 PRO A O 1
ATOM 1056 N N . LEU A 1 137 ? -7.394 -4.152 1.887 1.00 96.06 137 LEU A N 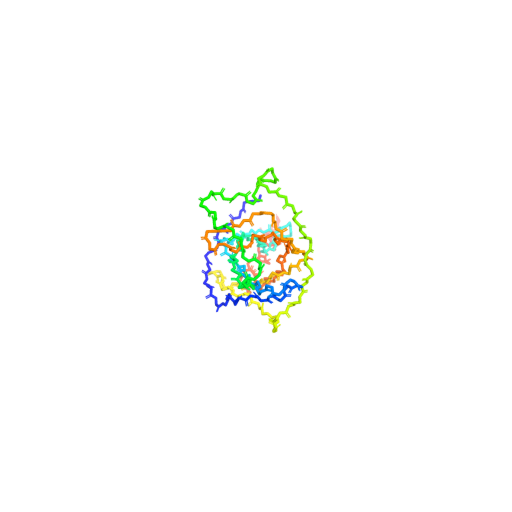1
ATOM 1057 C CA . LEU A 1 137 ? -8.442 -4.883 2.592 1.00 96.06 137 LEU A CA 1
ATOM 1058 C C . LEU A 1 137 ? -8.257 -4.670 4.093 1.00 96.06 137 LEU A C 1
ATOM 1060 O O . LEU A 1 137 ? -7.167 -4.888 4.619 1.00 96.06 137 LEU A O 1
ATOM 1064 N N . VAL A 1 138 ? -9.321 -4.272 4.790 1.00 97.31 138 VAL A N 1
ATOM 1065 C CA . VAL A 1 138 ? -9.235 -3.730 6.153 1.00 97.31 138 VAL A CA 1
ATOM 1066 C C . VAL A 1 138 ? -10.123 -4.517 7.107 1.00 97.31 138 VAL A C 1
ATOM 1068 O O . VAL A 1 138 ? -11.262 -4.851 6.786 1.00 97.31 138 VAL A O 1
ATOM 1071 N N . ARG A 1 139 ? -9.611 -4.798 8.307 1.00 97.19 139 ARG A N 1
ATOM 1072 C CA . ARG A 1 139 ? -10.371 -5.368 9.423 1.00 97.19 139 ARG A CA 1
ATOM 1073 C C . ARG A 1 139 ? -10.016 -4.643 10.713 1.00 97.19 139 ARG A C 1
ATOM 1075 O O . ARG A 1 139 ? -8.849 -4.595 11.094 1.00 97.19 139 ARG A O 1
ATOM 1082 N N . PHE A 1 140 ? -11.033 -4.165 11.418 1.00 96.38 140 PHE A N 1
ATOM 1083 C CA . PHE A 1 140 ? -10.897 -3.668 12.782 1.00 96.38 140 PHE A CA 1
ATOM 1084 C C . PHE A 1 140 ? -11.546 -4.651 13.753 1.00 96.38 140 PHE A C 1
ATOM 1086 O O . PHE A 1 140 ? -12.697 -5.044 13.574 1.00 96.38 140 PHE A O 1
ATOM 1093 N N . LYS A 1 141 ? -10.812 -5.034 14.796 1.00 97.31 141 LYS A N 1
ATOM 1094 C CA . LYS A 1 141 ? -11.388 -5.634 16.000 1.00 97.31 141 LYS A CA 1
ATOM 1095 C C . LYS A 1 141 ? -11.442 -4.542 17.060 1.00 97.31 141 LYS A C 1
ATOM 1097 O O . LYS A 1 141 ? -10.410 -4.212 17.637 1.00 97.31 141 LYS A O 1
ATOM 1102 N N . VAL A 1 142 ? -12.626 -3.973 17.268 1.00 96.56 142 VAL A N 1
ATOM 1103 C CA . VAL A 1 142 ? -12.854 -2.924 18.272 1.00 96.56 142 VAL A CA 1
ATOM 1104 C C . VAL A 1 142 ? -12.751 -3.525 19.673 1.00 96.56 142 VAL A C 1
ATOM 1106 O O . VAL A 1 142 ? -13.232 -4.634 19.903 1.00 96.56 142 VAL A O 1
ATOM 1109 N N . ALA A 1 143 ? -12.117 -2.809 20.602 1.00 96.12 143 ALA A N 1
ATOM 1110 C CA . ALA A 1 143 ? -12.039 -3.222 21.998 1.00 96.12 143 ALA A CA 1
ATOM 1111 C C . ALA A 1 143 ? -13.429 -3.296 22.658 1.00 96.12 143 ALA A C 1
ATOM 1113 O O . ALA A 1 143 ? -14.246 -2.382 22.522 1.00 96.12 143 ALA A O 1
ATOM 1114 N N . ASP A 1 144 ? -13.670 -4.339 23.458 1.00 93.56 144 ASP A N 1
ATOM 1115 C CA . ASP A 1 144 ? -14.949 -4.540 24.156 1.00 93.56 144 ASP A CA 1
ATOM 1116 C C . ASP A 1 144 ? -15.307 -3.374 25.089 1.00 93.56 144 ASP A C 1
ATOM 1118 O O . ASP A 1 144 ? -16.483 -3.060 25.280 1.00 93.56 144 ASP A O 1
ATOM 1122 N N . SER A 1 145 ? -14.305 -2.712 25.675 1.00 90.81 145 SER A N 1
ATOM 1123 C CA . SER A 1 145 ? -14.491 -1.525 26.517 1.00 90.81 145 SER A CA 1
ATOM 1124 C C . SER A 1 145 ? -15.152 -0.377 25.749 1.00 90.81 145 SER A C 1
ATOM 1126 O O . SER A 1 145 ? -16.076 0.249 26.267 1.00 90.81 145 SER A O 1
ATOM 1128 N N . LEU A 1 146 ? -14.740 -0.144 24.502 1.00 90.62 146 LEU A N 1
ATOM 1129 C CA . LEU A 1 146 ? -15.294 0.901 23.640 1.00 90.62 146 LEU A CA 1
ATOM 1130 C C . LEU A 1 146 ? -16.701 0.549 23.158 1.00 90.62 146 LEU A C 1
ATOM 1132 O O . LEU A 1 146 ? -17.577 1.412 23.138 1.00 90.62 146 LEU A O 1
ATOM 1136 N N . LEU A 1 147 ? -16.945 -0.725 22.837 1.00 89.31 147 LEU A N 1
ATOM 1137 C CA . LEU A 1 147 ? -18.285 -1.200 22.481 1.00 89.31 147 LEU A CA 1
ATOM 1138 C C . LEU A 1 147 ? -19.264 -1.010 23.648 1.00 89.31 147 LEU A C 1
ATOM 1140 O O . LEU A 1 147 ? -20.375 -0.516 23.458 1.00 89.31 147 LEU A O 1
ATOM 1144 N N . LYS A 1 148 ? -18.844 -1.329 24.879 1.00 86.81 148 LYS A N 1
ATOM 1145 C CA . LYS A 1 148 ? -19.656 -1.112 26.087 1.00 86.81 148 LYS A CA 1
ATOM 1146 C C . LYS A 1 148 ? -19.943 0.370 26.330 1.00 86.81 148 LYS A C 1
ATOM 1148 O O . LYS A 1 148 ? -21.083 0.716 26.630 1.00 86.81 148 LYS A O 1
ATOM 1153 N N . GLN A 1 149 ? -18.947 1.243 26.171 1.00 79.50 149 GLN A N 1
ATOM 1154 C CA . GLN A 1 149 ? -19.131 2.693 26.310 1.00 79.50 149 GLN A CA 1
ATOM 1155 C C . GLN A 1 149 ? -20.138 3.245 25.293 1.00 79.50 149 GLN A C 1
ATOM 1157 O O . GLN A 1 149 ? -21.024 4.011 25.669 1.00 79.50 149 GLN A O 1
ATOM 1162 N N . ALA A 1 150 ? -20.065 2.801 24.036 1.00 77.81 150 ALA A N 1
ATOM 1163 C CA . ALA A 1 150 ? -21.021 3.188 23.001 1.00 77.81 150 ALA A CA 1
ATOM 1164 C C . ALA A 1 150 ? -22.458 2.752 23.337 1.00 77.81 150 ALA A C 1
ATOM 1166 O O . ALA A 1 150 ? -23.405 3.503 23.119 1.00 77.81 150 ALA A O 1
ATOM 1167 N N . VAL A 1 151 ? -22.639 1.563 23.922 1.00 75.62 151 VAL A N 1
ATOM 1168 C CA . VAL A 1 151 ? -23.959 1.095 24.380 1.00 75.62 151 VAL A CA 1
ATOM 1169 C C . VAL A 1 151 ? -24.492 1.939 25.540 1.00 75.62 151 VAL A C 1
ATOM 1171 O O . VAL A 1 151 ? -25.678 2.263 25.552 1.00 75.62 151 VAL A O 1
ATOM 1174 N N . VAL A 1 152 ? -23.645 2.320 26.502 1.00 70.19 152 VAL A N 1
ATOM 1175 C CA . VAL A 1 152 ? -24.056 3.177 27.630 1.00 70.19 152 VAL A CA 1
ATOM 1176 C C . VAL A 1 152 ? -24.498 4.555 27.141 1.00 70.19 152 VAL A C 1
ATOM 1178 O O . VAL A 1 152 ? -25.565 5.009 27.539 1.00 70.19 152 VAL A O 1
ATOM 1181 N N . ALA A 1 153 ? -23.745 5.175 26.229 1.00 68.00 153 ALA A N 1
ATOM 1182 C CA . ALA A 1 153 ? -24.085 6.482 25.662 1.00 68.00 153 ALA A CA 1
ATOM 1183 C C . ALA A 1 153 ? -25.420 6.496 24.890 1.00 68.00 153 ALA A C 1
ATOM 1185 O O . ALA A 1 153 ? -26.012 7.554 24.704 1.00 68.00 153 ALA A O 1
ATOM 1186 N N . ARG A 1 154 ? -25.903 5.328 24.443 1.00 66.31 154 ARG A N 1
ATOM 1187 C CA . ARG A 1 154 ? -27.183 5.177 23.734 1.00 66.31 154 ARG A CA 1
ATOM 1188 C C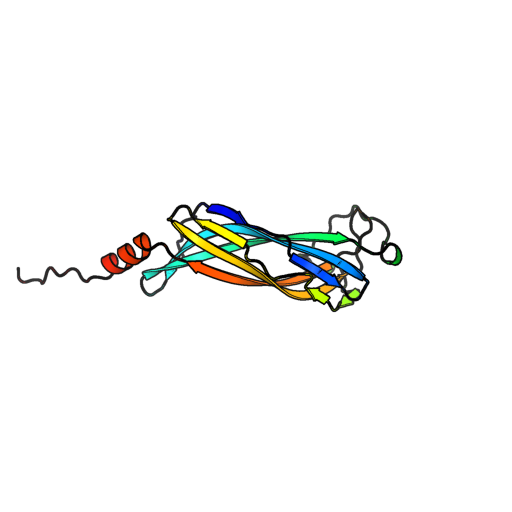 . ARG A 1 154 ? -28.390 4.960 24.641 1.00 66.31 154 ARG A C 1
ATOM 1190 O O . ARG A 1 154 ? -29.511 5.046 24.142 1.00 66.31 154 ARG A O 1
ATOM 1197 N N . LYS A 1 155 ? -28.214 4.610 25.921 1.00 60.97 155 LYS A N 1
ATOM 1198 C CA . LYS A 1 155 ? -29.370 4.415 26.809 1.00 60.97 155 LYS A CA 1
ATOM 1199 C C . LYS A 1 155 ? -30.063 5.771 27.015 1.00 60.97 155 LYS A C 1
ATOM 1201 O O . LYS A 1 155 ? -29.384 6.707 27.431 1.00 60.97 155 LYS A O 1
ATOM 1206 N N . PRO A 1 156 ? -31.377 5.895 26.737 1.00 58.91 156 PRO A N 1
ATOM 1207 C CA . PRO A 1 156 ? -32.123 7.106 27.060 1.00 58.91 156 PRO A CA 1
ATOM 1208 C C . PRO A 1 156 ? -32.010 7.388 28.557 1.00 58.91 156 PRO A C 1
ATOM 1210 O O . PRO A 1 156 ? -32.033 6.448 29.355 1.00 58.91 156 PRO A O 1
ATOM 1213 N N . ASP A 1 157 ? -31.901 8.660 28.934 1.00 60.09 157 ASP A N 1
ATOM 1214 C CA . ASP A 1 157 ? -31.936 9.066 30.336 1.00 60.09 157 ASP A CA 1
ATOM 1215 C C . ASP A 1 157 ? -33.307 8.676 30.913 1.00 60.09 157 ASP A C 1
ATOM 1217 O O . ASP A 1 157 ? -34.326 9.304 30.635 1.00 60.09 157 ASP A O 1
ATOM 1221 N N . THR A 1 158 ? -33.370 7.574 31.663 1.00 57.19 158 THR A N 1
ATOM 1222 C CA . THR A 1 158 ? -34.613 7.053 32.258 1.00 57.19 158 THR A CA 1
ATOM 1223 C C . THR A 1 158 ? -35.053 7.845 33.490 1.00 57.19 158 THR A C 1
ATOM 1225 O O . THR A 1 158 ? -35.785 7.325 34.332 1.00 57.19 158 THR A O 1
ATOM 1228 N N . LYS A 1 159 ? -34.660 9.117 33.610 1.00 57.41 159 LYS A N 1
ATOM 1229 C CA . LYS A 1 159 ? -35.376 10.064 34.464 1.00 57.41 159 LYS A CA 1
ATOM 1230 C C . LYS A 1 159 ? -36.618 10.526 33.714 1.00 57.41 159 LYS A C 1
ATOM 1232 O O . LYS A 1 159 ? -36.623 11.548 33.035 1.00 57.41 159 LYS A O 1
ATOM 1237 N N . GLY A 1 160 ? -37.674 9.720 33.812 1.00 52.84 160 GLY A N 1
ATOM 1238 C CA . GLY A 1 160 ? -39.005 10.159 33.414 1.00 52.84 160 GLY A CA 1
ATOM 1239 C C . GLY A 1 160 ? -39.373 11.449 34.163 1.00 52.84 160 GLY A C 1
ATOM 1240 O O . GLY A 1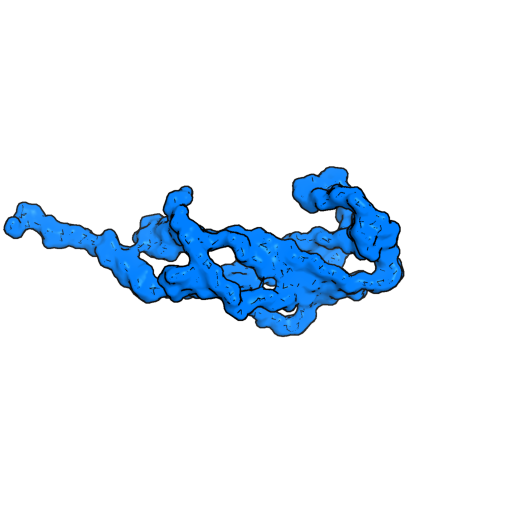 160 ? -38.959 11.610 35.311 1.00 52.84 160 GLY A O 1
ATOM 1241 N N . PRO A 1 161 ? -40.157 12.360 33.562 1.00 54.62 161 PRO A N 1
ATOM 1242 C CA . PRO A 1 161 ? -40.528 13.647 34.166 1.00 54.62 161 PRO A CA 1
ATOM 1243 C C . PRO A 1 161 ? -41.454 13.540 35.399 1.00 54.62 161 PRO A C 1
ATOM 1245 O O . PRO A 1 161 ? -42.043 14.535 35.809 1.00 54.62 161 PRO A O 1
ATOM 1248 N N . TYR A 1 162 ? -41.591 12.351 35.991 1.00 55.84 162 TYR A N 1
ATOM 1249 C CA . TYR A 1 162 ? -42.495 12.049 37.101 1.00 55.84 162 TYR A CA 1
ATOM 1250 C C . TYR A 1 162 ? -41.842 11.100 38.123 1.00 55.84 162 TYR A C 1
ATOM 1252 O O . TYR A 1 162 ? -42.398 10.046 38.429 1.00 55.84 162 TYR A O 1
ATOM 1260 N N . ALA A 1 163 ? -40.646 11.440 38.611 1.00 47.84 163 ALA A N 1
ATOM 1261 C CA . ALA A 1 163 ? -40.041 10.823 39.795 1.00 47.84 163 ALA A CA 1
ATOM 1262 C C . ALA A 1 163 ? -39.831 11.879 40.881 1.00 47.84 163 ALA A C 1
ATOM 1264 O O . ALA A 1 163 ? -39.424 13.006 40.513 1.00 47.84 163 ALA A O 1
#

Radius of gyration: 22.05 Å; chains: 1; bounding box: 63×32×61 Å

Sequence (163 aa):
MTGIPVEFTVLSEPWVRYKLEDGTRLFVKLVVAKVIRGFDQAGQPAYTFTSQNVMATHVPPSLKGQPSTAPFNLSDPSTFKIAASVDFDRMGPEKWNVYNLADGSVLKTRLEISTIARLDNYGADGDPVYLTNGQPLVRFKVADSLLKQAVVARKPDTKGPYA